Protein AF-A0A937CW26-F1 (afdb_monomer_lite)

Sequence (173 aa):
MLKTDQITLTLYPLWMVWAGRTILYLALMMGPIIEMGWIEALLPSAIQETGKIVLGGVALPALYISLYALLHRIGAHCQNFVFLVALLYGATLFAEAQRALSTGSLLPWLGTIGCFVYALGFTWLGYQGYLANRKRAAAALFAEREAQIDMHAEAILRAQQLQRNLSAVKEGP

pLDDT: mean 75.48, std 12.03, range [32.78, 90.56]

Structure (mmCIF, N/CA/C/O backbone):
data_AF-A0A937CW26-F1
#
_entry.id   AF-A0A937CW26-F1
#
loop_
_atom_site.group_PDB
_atom_site.id
_atom_site.type_symbol
_atom_site.label_atom_id
_atom_site.label_alt_id
_atom_site.label_comp_id
_atom_site.label_asym_id
_atom_site.label_entity_id
_atom_site.label_seq_id
_atom_site.pdbx_PDB_ins_code
_atom_site.Cartn_x
_atom_site.Cartn_y
_atom_site.Cartn_z
_atom_site.occupancy
_atom_site.B_iso_or_equiv
_atom_site.auth_seq_id
_atom_site.auth_comp_id
_atom_site.auth_asym_id
_atom_site.auth_atom_id
_atom_site.pdbx_PDB_model_num
ATOM 1 N N . MET A 1 1 ? -29.517 -21.905 40.067 1.00 34.66 1 MET A N 1
ATOM 2 C CA . MET A 1 1 ? -29.195 -22.687 38.854 1.00 34.66 1 MET A CA 1
ATOM 3 C C . MET A 1 1 ? -28.949 -21.693 37.728 1.00 34.66 1 MET A C 1
ATOM 5 O O . MET A 1 1 ? -29.900 -21.200 37.140 1.00 34.66 1 MET A O 1
ATOM 9 N N . LEU A 1 2 ? -27.695 -21.281 37.526 1.00 32.78 2 LEU A N 1
ATOM 10 C CA . LEU A 1 2 ? -27.328 -20.360 36.448 1.00 32.78 2 LEU A CA 1
ATOM 11 C C . LEU A 1 2 ? -27.159 -21.185 35.175 1.00 32.78 2 LEU A C 1
ATOM 13 O O . LEU A 1 2 ? -26.275 -22.034 35.093 1.00 32.78 2 LEU A O 1
ATOM 17 N N . LYS A 1 3 ? -28.068 -20.966 34.227 1.00 38.00 3 LYS A N 1
ATOM 18 C CA . LYS A 1 3 ? -28.016 -21.517 32.881 1.00 38.00 3 LYS A CA 1
ATOM 19 C C . LYS A 1 3 ? -26.802 -20.890 32.204 1.00 38.00 3 LYS A C 1
ATOM 21 O O . LYS A 1 3 ? -26.784 -19.695 31.928 1.00 38.00 3 LYS A O 1
ATOM 26 N N . THR A 1 4 ? -25.754 -21.686 32.041 1.00 46.72 4 THR A N 1
ATOM 27 C CA . THR A 1 4 ? -24.612 -21.369 31.192 1.00 46.72 4 THR A CA 1
ATOM 28 C C . THR A 1 4 ? -25.139 -21.323 29.765 1.00 46.72 4 THR A C 1
ATOM 30 O O . THR A 1 4 ? -25.144 -22.336 29.068 1.00 46.72 4 THR A O 1
ATOM 33 N N . ASP A 1 5 ? -25.673 -20.170 29.364 1.00 42.34 5 ASP A N 1
ATOM 34 C CA . ASP A 1 5 ? -25.952 -19.894 27.967 1.00 42.34 5 ASP A CA 1
ATOM 35 C C . ASP A 1 5 ? -24.613 -20.002 27.247 1.00 42.34 5 ASP A C 1
ATOM 37 O O . ASP A 1 5 ? -23.687 -19.211 27.438 1.00 42.34 5 ASP A O 1
ATOM 41 N N . GLN A 1 6 ? -24.498 -21.106 26.514 1.00 42.03 6 GLN A N 1
ATOM 42 C CA . GLN A 1 6 ? -23.419 -21.413 25.609 1.00 42.03 6 GLN A CA 1
ATOM 43 C C . GLN A 1 6 ? -23.309 -20.252 24.632 1.00 42.03 6 GLN A C 1
ATOM 45 O O . GLN A 1 6 ? -23.990 -20.194 23.611 1.00 42.03 6 GLN A O 1
ATOM 50 N N . ILE A 1 7 ? -22.411 -19.326 24.949 1.00 44.72 7 ILE A N 1
ATOM 51 C CA . ILE A 1 7 ? -21.753 -18.503 23.957 1.00 44.72 7 ILE A CA 1
ATOM 52 C C . ILE A 1 7 ? -21.000 -19.509 23.089 1.00 44.72 7 ILE A C 1
ATOM 54 O O . ILE A 1 7 ? -19.864 -19.884 23.377 1.00 44.72 7 ILE A O 1
ATOM 58 N N . THR A 1 8 ? -21.655 -19.998 22.038 1.00 40.66 8 THR A N 1
ATOM 59 C CA . THR A 1 8 ? -21.003 -20.545 20.851 1.00 40.66 8 THR A CA 1
ATOM 60 C C . THR A 1 8 ? -20.215 -19.405 20.216 1.00 40.66 8 THR A C 1
ATOM 62 O O . THR A 1 8 ? -20.577 -18.858 19.180 1.00 40.66 8 THR A O 1
ATOM 65 N N . LEU A 1 9 ? -19.127 -19.016 20.884 1.00 47.38 9 LEU A N 1
ATOM 66 C CA . LEU A 1 9 ? -17.965 -18.414 20.268 1.00 47.38 9 LEU A CA 1
ATOM 67 C C . LEU A 1 9 ? -17.516 -19.468 19.269 1.00 47.38 9 LEU A C 1
ATOM 69 O O . LEU A 1 9 ? -16.866 -20.448 19.630 1.00 47.38 9 LEU A O 1
ATOM 73 N N . THR A 1 10 ? -17.944 -19.318 18.019 1.00 48.47 10 THR A N 1
ATOM 74 C CA . THR A 1 10 ? -17.312 -19.974 16.884 1.00 48.47 10 THR A CA 1
ATOM 75 C C . THR A 1 10 ? -15.849 -19.554 16.918 1.00 48.47 10 THR A C 1
ATOM 77 O O . THR A 1 10 ? -15.467 -18.531 16.351 1.00 48.47 10 THR A O 1
ATOM 80 N N . LEU A 1 11 ? -15.042 -20.322 17.653 1.00 47.06 11 LEU A N 1
ATOM 81 C CA . LEU A 1 11 ? -13.593 -20.359 17.593 1.00 47.06 11 LEU A CA 1
ATOM 82 C C . LEU A 1 11 ? -13.238 -20.866 16.192 1.00 47.06 11 LEU A C 1
ATOM 84 O O . LEU A 1 11 ? -12.743 -21.975 16.017 1.00 47.06 11 LEU A O 1
ATOM 88 N N . TYR A 1 12 ? -13.481 -20.052 15.163 1.00 52.88 12 TYR A N 1
ATOM 89 C CA . TYR A 1 12 ? -12.567 -20.087 14.037 1.00 52.88 12 TYR A CA 1
ATOM 90 C C . TYR A 1 12 ? -11.212 -19.795 14.657 1.00 52.88 12 TYR A C 1
ATOM 92 O O . TYR A 1 12 ? -11.045 -18.739 15.281 1.00 52.88 12 TYR A O 1
ATOM 100 N N . PRO A 1 13 ? -10.290 -20.764 14.633 1.00 60.72 13 PRO A N 1
ATOM 101 C CA . PRO A 1 13 ? -9.084 -20.611 15.397 1.00 60.72 13 PRO A CA 1
ATOM 102 C C . PRO A 1 13 ? -8.375 -19.397 14.814 1.00 60.72 13 PRO A C 1
ATOM 104 O O . PRO A 1 13 ? -8.339 -19.229 13.595 1.00 60.72 13 PRO A O 1
ATOM 107 N N . LEU A 1 14 ? -7.919 -18.499 15.687 1.00 59.44 14 LEU A N 1
ATOM 108 C CA . LEU A 1 14 ? -7.472 -17.156 15.314 1.00 59.44 14 LEU A CA 1
ATOM 109 C C . LEU A 1 14 ? -6.582 -17.198 14.056 1.00 59.44 14 LEU A C 1
ATOM 111 O O . LEU A 1 14 ? -6.768 -16.413 13.130 1.00 59.44 14 LEU A O 1
ATOM 115 N N . TRP A 1 15 ? -5.682 -18.188 13.987 1.00 61.84 15 TRP A N 1
ATOM 116 C CA . TRP A 1 15 ? -4.771 -18.442 12.868 1.00 61.84 15 TRP A CA 1
ATOM 117 C C . TRP A 1 15 ? -5.451 -18.581 11.501 1.00 61.84 15 TRP A C 1
ATOM 119 O O . TRP A 1 15 ? -4.869 -18.166 10.511 1.00 61.84 15 TRP A O 1
ATOM 129 N N . MET A 1 16 ? -6.671 -19.107 11.423 1.00 60.19 16 MET A N 1
ATOM 130 C CA . MET A 1 16 ? -7.420 -19.305 10.180 1.00 60.19 16 MET A CA 1
ATOM 131 C C . MET A 1 16 ? -8.018 -17.987 9.669 1.00 60.19 16 MET A C 1
ATOM 133 O O . MET A 1 16 ? -8.008 -17.725 8.468 1.00 60.19 16 MET A O 1
ATOM 137 N N . VAL A 1 17 ? -8.440 -17.106 10.584 1.00 63.84 17 VAL A N 1
ATOM 138 C CA . VAL A 1 17 ? -8.857 -15.730 10.261 1.00 63.84 17 VAL A CA 1
ATOM 139 C C . VAL A 1 17 ? -7.649 -14.897 9.821 1.00 63.84 17 VAL A C 1
ATOM 141 O O . VAL A 1 17 ? -7.724 -14.174 8.827 1.00 63.84 17 VAL A O 1
ATOM 144 N N . TRP A 1 18 ? -6.510 -15.036 10.509 1.00 67.19 18 TRP A N 1
ATOM 145 C CA . TRP A 1 18 ? -5.256 -14.385 10.115 1.00 67.19 18 TRP A CA 1
ATOM 146 C C . TRP A 1 18 ? -4.742 -14.905 8.769 1.00 67.19 18 TRP A C 1
ATOM 148 O O . TRP A 1 18 ? -4.411 -14.101 7.905 1.00 67.19 18 TRP A O 1
ATOM 158 N N . ALA A 1 19 ? -4.738 -16.221 8.549 1.00 70.12 19 ALA A N 1
ATOM 159 C CA . ALA A 1 19 ? -4.308 -16.837 7.297 1.00 70.12 19 ALA A CA 1
ATOM 160 C C . ALA A 1 19 ? -5.204 -16.420 6.125 1.00 70.12 19 ALA A C 1
ATOM 162 O O . ALA A 1 19 ? -4.686 -15.991 5.098 1.00 70.12 19 ALA A O 1
ATOM 163 N N . GLY A 1 20 ? -6.531 -16.454 6.288 1.00 73.00 20 GLY A N 1
ATOM 164 C CA . GLY A 1 20 ? -7.466 -15.997 5.257 1.00 73.00 20 GLY A CA 1
ATOM 165 C C . GLY A 1 20 ? -7.265 -14.524 4.899 1.00 73.00 20 GLY A C 1
ATOM 166 O O . GLY A 1 20 ? -7.253 -14.159 3.725 1.00 73.00 20 GLY A O 1
ATOM 167 N N . ARG A 1 21 ? -7.013 -13.674 5.900 1.00 73.00 21 ARG A N 1
ATOM 168 C CA . ARG A 1 21 ? -6.739 -12.249 5.691 1.00 73.00 21 ARG A CA 1
ATOM 169 C C . ARG A 1 21 ? -5.384 -12.005 5.018 1.00 73.00 21 ARG A C 1
ATOM 171 O O . ARG A 1 21 ? -5.293 -11.143 4.149 1.00 73.00 21 ARG A O 1
ATOM 178 N N . THR A 1 22 ? -4.358 -12.777 5.368 1.00 75.19 22 THR A N 1
ATOM 179 C CA . THR A 1 22 ? -3.048 -12.743 4.701 1.00 75.19 22 THR A CA 1
ATOM 180 C C . THR A 1 22 ? -3.161 -13.179 3.245 1.00 75.19 22 THR A C 1
ATOM 182 O O . THR A 1 22 ? -2.647 -12.483 2.377 1.00 75.19 22 THR A O 1
ATOM 185 N N . ILE A 1 23 ? -3.877 -14.272 2.960 1.00 80.94 23 ILE A N 1
ATOM 186 C CA . ILE A 1 23 ? -4.128 -14.746 1.590 1.00 80.94 23 ILE A CA 1
ATOM 187 C C . ILE A 1 23 ? -4.879 -13.683 0.790 1.00 80.94 23 ILE A C 1
ATOM 189 O O . ILE A 1 23 ? -4.502 -13.392 -0.340 1.00 80.94 23 ILE A O 1
ATOM 193 N N . LEU A 1 24 ? -5.895 -13.055 1.385 1.00 81.31 24 LEU A N 1
ATOM 194 C CA . LEU A 1 24 ? -6.642 -11.979 0.741 1.00 81.31 24 LEU A CA 1
ATOM 195 C C . LEU A 1 24 ? -5.740 -10.783 0.410 1.00 81.31 24 LEU A C 1
ATOM 197 O O . LEU A 1 24 ? -5.789 -10.282 -0.710 1.00 81.31 24 LEU A O 1
ATOM 201 N N . TYR A 1 25 ? -4.891 -10.338 1.342 1.00 80.44 25 TYR A N 1
ATOM 202 C CA . TYR A 1 25 ? -3.937 -9.261 1.065 1.00 80.44 25 TYR A CA 1
ATOM 203 C C . TYR A 1 25 ? -2.912 -9.653 0.008 1.00 80.44 25 TYR A C 1
ATOM 205 O O . TYR A 1 25 ? -2.613 -8.842 -0.862 1.00 80.44 25 TYR A O 1
ATOM 213 N N . LEU A 1 26 ? -2.425 -10.891 0.035 1.00 80.88 26 LEU A N 1
ATOM 214 C CA . LEU A 1 26 ? -1.512 -11.395 -0.981 1.00 80.88 26 LEU A CA 1
ATOM 215 C C . LEU A 1 26 ? -2.182 -11.398 -2.361 1.00 80.88 26 LEU A C 1
ATOM 217 O O . LEU A 1 26 ? -1.586 -10.933 -3.323 1.00 80.88 26 LEU A O 1
ATOM 221 N N . ALA A 1 27 ? -3.436 -11.841 -2.455 1.00 83.38 27 ALA A N 1
ATOM 222 C CA . ALA A 1 27 ? -4.208 -11.814 -3.693 1.00 83.38 27 ALA A CA 1
ATOM 223 C C . ALA A 1 27 ? -4.447 -10.378 -4.186 1.00 83.38 27 ALA A C 1
ATOM 225 O O . ALA A 1 27 ? -4.243 -10.094 -5.362 1.00 83.38 27 ALA A O 1
ATOM 226 N N . LEU A 1 28 ? -4.800 -9.452 -3.288 1.00 84.12 28 LEU A N 1
ATOM 227 C CA . LEU A 1 28 ? -4.966 -8.027 -3.604 1.00 84.12 28 LEU A CA 1
ATOM 228 C C . LEU A 1 28 ? -3.654 -7.374 -4.066 1.00 84.12 28 LEU A C 1
ATOM 230 O O . LEU A 1 28 ? -3.683 -6.442 -4.866 1.00 84.12 28 LEU A O 1
ATOM 234 N N . MET A 1 29 ? -2.506 -7.844 -3.574 1.00 83.06 29 MET A N 1
ATOM 235 C CA . MET A 1 29 ? -1.198 -7.366 -4.021 1.00 83.06 29 MET A CA 1
ATOM 236 C C . MET A 1 29 ? -0.775 -7.971 -5.354 1.00 83.06 29 MET A C 1
ATOM 238 O O . MET A 1 29 ? -0.343 -7.238 -6.241 1.00 83.06 29 MET A O 1
ATOM 242 N N . MET A 1 30 ? -0.887 -9.291 -5.490 1.00 84.25 30 MET A N 1
ATOM 243 C CA . MET A 1 30 ? -0.383 -10.035 -6.641 1.00 84.25 30 MET A CA 1
ATOM 244 C C . MET A 1 30 ? -1.306 -9.929 -7.852 1.00 84.25 30 MET A C 1
ATOM 246 O O . MET A 1 30 ? -0.809 -9.951 -8.970 1.00 84.25 30 MET A O 1
ATOM 250 N N . GLY A 1 31 ? -2.618 -9.773 -7.657 1.00 82.50 31 GLY A N 1
ATOM 251 C CA . GLY A 1 31 ? -3.601 -9.649 -8.738 1.00 82.50 31 GLY A CA 1
ATOM 252 C C . GLY A 1 31 ? -3.226 -8.566 -9.756 1.00 82.50 31 GLY A C 1
ATOM 253 O O . GLY A 1 31 ? -2.992 -8.908 -10.913 1.00 82.50 31 GLY A O 1
ATOM 254 N N . PRO A 1 32 ? -3.040 -7.298 -9.336 1.00 82.06 32 PRO A N 1
ATOM 255 C CA . PRO A 1 32 ? -2.610 -6.221 -10.229 1.00 82.06 32 PRO A CA 1
ATOM 256 C C . PRO A 1 32 ? -1.265 -6.484 -10.919 1.00 82.06 32 PRO A C 1
ATOM 258 O O . PRO A 1 32 ? -1.093 -6.129 -12.080 1.00 82.06 32 PRO A O 1
ATOM 261 N N . ILE A 1 33 ? -0.313 -7.131 -10.235 1.00 82.06 33 ILE A N 1
ATOM 262 C CA . ILE A 1 33 ? 0.999 -7.476 -10.812 1.00 82.06 33 ILE A CA 1
ATOM 263 C C . ILE A 1 33 ? 0.832 -8.508 -11.929 1.00 82.06 33 ILE A C 1
ATOM 265 O O . ILE A 1 33 ? 1.413 -8.363 -13.003 1.00 82.06 33 ILE A O 1
ATOM 269 N N . ILE A 1 34 ? 0.026 -9.541 -11.680 1.00 82.94 34 ILE A N 1
ATOM 270 C CA . ILE A 1 34 ? -0.259 -10.595 -12.651 1.00 82.94 34 ILE A CA 1
ATOM 271 C C . ILE A 1 34 ? -0.982 -9.985 -13.854 1.00 82.94 34 ILE A C 1
ATOM 273 O O . ILE A 1 34 ? -0.514 -10.157 -14.974 1.00 82.94 34 ILE A O 1
ATOM 277 N N . GLU A 1 35 ? -2.059 -9.226 -13.639 1.00 80.56 35 GLU A N 1
ATOM 278 C CA . GLU A 1 35 ? -2.815 -8.569 -14.715 1.00 80.56 35 GLU A CA 1
ATOM 279 C C . GLU A 1 35 ? -1.925 -7.678 -15.590 1.00 80.56 35 GLU A C 1
ATOM 281 O O . GLU A 1 35 ? -1.975 -7.773 -16.816 1.00 80.56 35 GLU A O 1
ATOM 286 N N . MET A 1 36 ? -1.048 -6.874 -14.981 1.00 80.94 36 MET A N 1
ATOM 287 C CA . MET A 1 36 ? -0.088 -6.050 -15.722 1.00 80.94 36 MET A CA 1
ATOM 288 C C . MET A 1 36 ? 0.885 -6.893 -16.548 1.00 80.94 36 MET A C 1
ATOM 290 O O . MET A 1 36 ? 1.160 -6.535 -17.690 1.00 80.94 36 MET A O 1
ATOM 294 N N . GLY A 1 37 ? 1.355 -8.029 -16.024 1.00 78.12 37 GLY A N 1
ATOM 295 C CA . GLY A 1 37 ? 2.209 -8.958 -16.769 1.00 78.12 37 GLY A CA 1
ATOM 296 C C . GLY A 1 37 ? 1.510 -9.585 -17.982 1.00 78.12 37 GLY A C 1
ATOM 297 O O . GLY A 1 37 ? 2.127 -9.745 -19.034 1.00 78.12 37 GLY A O 1
ATOM 298 N N . TRP A 1 38 ? 0.210 -9.881 -17.880 1.00 82.31 38 TRP A N 1
ATOM 299 C CA . TRP A 1 38 ? -0.590 -10.339 -19.024 1.00 82.31 38 TRP A CA 1
ATOM 300 C C . TRP A 1 38 ? -0.748 -9.243 -20.085 1.00 82.31 38 TRP A C 1
ATOM 302 O O . TRP A 1 38 ? -0.616 -9.520 -21.276 1.00 82.31 38 TRP A O 1
ATOM 312 N N . ILE A 1 39 ? -0.986 -7.996 -19.667 1.00 80.31 39 ILE A N 1
ATOM 313 C CA . ILE A 1 39 ? -1.080 -6.847 -20.583 1.00 80.31 39 ILE A CA 1
ATOM 314 C C . ILE A 1 39 ? 0.276 -6.580 -21.253 1.00 80.31 39 ILE A C 1
ATOM 316 O O . ILE A 1 39 ? 0.331 -6.339 -22.457 1.00 80.31 39 ILE A O 1
ATOM 320 N N . GLU A 1 40 ? 1.376 -6.681 -20.506 1.00 80.06 40 GLU A N 1
ATOM 321 C CA . GLU A 1 40 ? 2.741 -6.570 -21.027 1.00 80.06 40 GLU A CA 1
ATOM 322 C C . GLU A 1 40 ? 3.048 -7.633 -22.089 1.00 80.06 40 GLU A C 1
ATOM 324 O O . GLU A 1 40 ? 3.680 -7.330 -23.100 1.00 80.06 40 GLU A O 1
ATOM 329 N N . ALA A 1 41 ? 2.575 -8.866 -21.897 1.00 81.62 41 ALA A N 1
ATOM 330 C CA . ALA A 1 41 ? 2.761 -9.951 -22.859 1.00 81.62 41 ALA A CA 1
ATOM 331 C C . ALA A 1 41 ? 1.971 -9.749 -24.167 1.00 81.62 41 ALA A C 1
ATOM 333 O O . ALA A 1 41 ? 2.338 -10.310 -25.198 1.00 81.62 41 ALA A O 1
ATOM 334 N N . LEU A 1 42 ? 0.901 -8.950 -24.134 1.00 84.50 42 LEU A N 1
ATOM 335 C CA . LEU A 1 42 ? 0.087 -8.606 -25.304 1.00 84.50 42 LEU A CA 1
ATOM 336 C C . LEU A 1 42 ? 0.648 -7.411 -26.092 1.00 84.50 42 LEU A C 1
ATOM 338 O O . LEU A 1 42 ? 0.204 -7.154 -27.214 1.00 84.50 42 LEU A O 1
ATOM 342 N N . LEU A 1 43 ? 1.606 -6.670 -25.526 1.00 83.31 43 LEU A N 1
ATOM 343 C CA . LEU A 1 43 ? 2.207 -5.512 -26.180 1.00 83.31 43 LEU A CA 1
ATOM 344 C C . LEU A 1 43 ? 3.185 -5.944 -27.292 1.00 83.31 43 LEU A C 1
ATOM 346 O O . LEU A 1 43 ? 4.024 -6.820 -27.077 1.00 83.31 43 LEU A O 1
ATOM 350 N N . PRO A 1 44 ? 3.139 -5.300 -28.474 1.00 82.69 44 PRO A N 1
ATOM 351 C CA . PRO A 1 44 ? 4.142 -5.484 -29.516 1.00 82.69 44 PRO A CA 1
ATOM 352 C C . PRO A 1 44 ? 5.559 -5.217 -28.993 1.00 82.69 44 PRO A C 1
ATOM 354 O O . PRO A 1 44 ? 5.782 -4.242 -28.271 1.00 82.69 44 PRO A O 1
ATOM 357 N N . SER A 1 45 ? 6.533 -6.020 -29.430 1.00 81.94 45 SER A N 1
ATOM 358 C CA . SER A 1 45 ? 7.940 -5.929 -28.997 1.00 81.94 45 SER A CA 1
ATOM 359 C C . SER A 1 45 ? 8.542 -4.526 -29.153 1.00 81.94 45 SER A C 1
ATOM 361 O O . SER A 1 45 ? 9.329 -4.096 -28.315 1.00 81.94 45 SER A O 1
ATOM 363 N N . ALA A 1 46 ? 8.115 -3.777 -30.174 1.00 78.25 46 ALA A N 1
ATOM 364 C CA . ALA A 1 46 ? 8.555 -2.406 -30.434 1.00 78.25 46 ALA A CA 1
ATOM 365 C C . ALA A 1 46 ? 8.188 -1.401 -29.325 1.00 78.25 46 ALA A C 1
ATOM 367 O O . ALA A 1 46 ? 8.871 -0.393 -29.172 1.00 78.25 46 ALA A O 1
ATOM 368 N N . ILE A 1 47 ? 7.123 -1.656 -28.557 1.00 80.50 47 ILE A N 1
ATOM 369 C CA . ILE A 1 47 ? 6.651 -0.772 -27.478 1.00 80.50 47 ILE A CA 1
ATOM 370 C C . ILE A 1 47 ? 6.686 -1.443 -26.108 1.00 80.50 47 ILE A C 1
ATOM 372 O O . ILE A 1 47 ? 6.205 -0.872 -25.135 1.00 80.50 47 ILE A O 1
ATOM 376 N N . GLN A 1 48 ? 7.259 -2.640 -26.007 1.00 77.81 48 GLN A N 1
ATOM 377 C CA . GLN A 1 48 ? 7.233 -3.440 -24.787 1.00 77.81 48 GLN A CA 1
ATOM 378 C C . GLN A 1 48 ? 8.028 -2.780 -23.648 1.00 77.81 48 GLN A C 1
ATOM 380 O O . GLN A 1 48 ? 7.550 -2.726 -22.521 1.00 77.81 48 GLN A O 1
ATOM 385 N N . GLU A 1 49 ? 9.192 -2.195 -23.943 1.00 71.62 49 GLU A N 1
ATOM 386 C CA . GLU A 1 49 ? 10.017 -1.438 -22.982 1.00 71.62 49 GLU A CA 1
ATOM 387 C C . GLU A 1 49 ? 9.277 -0.203 -22.435 1.00 71.62 49 GLU A C 1
ATOM 389 O O . GLU A 1 49 ? 9.201 0.014 -21.226 1.00 71.62 49 GLU A O 1
ATOM 394 N N . THR A 1 50 ? 8.662 0.592 -23.314 1.00 74.44 50 THR A N 1
ATOM 395 C CA . THR A 1 50 ? 7.863 1.761 -22.911 1.00 74.44 50 THR A CA 1
ATOM 396 C C . THR A 1 50 ? 6.584 1.340 -22.186 1.00 74.44 50 THR A C 1
ATOM 398 O O . THR A 1 50 ? 6.195 1.959 -21.197 1.00 74.44 50 THR A O 1
ATOM 401 N N . GLY A 1 51 ? 5.955 0.254 -22.633 1.00 73.94 51 GLY A N 1
ATOM 402 C CA . GLY A 1 51 ? 4.780 -0.349 -22.015 1.00 73.94 51 GLY A CA 1
ATOM 403 C C . GLY A 1 51 ? 5.051 -0.783 -20.578 1.00 73.94 51 GLY A C 1
ATOM 404 O O . GLY A 1 51 ? 4.262 -0.448 -19.703 1.00 73.94 51 GLY A O 1
ATOM 405 N N . LYS A 1 52 ? 6.202 -1.410 -20.297 1.00 72.94 52 LYS A N 1
ATOM 406 C CA . LYS A 1 52 ? 6.636 -1.746 -18.926 1.00 72.94 52 LYS A CA 1
ATOM 407 C C . LYS A 1 52 ? 6.693 -0.520 -18.021 1.00 72.94 52 LYS A C 1
ATOM 409 O O . LYS A 1 52 ? 6.203 -0.562 -16.895 1.00 72.94 52 LYS A O 1
ATOM 414 N N . ILE A 1 53 ? 7.259 0.580 -18.521 1.00 73.69 53 ILE A N 1
ATOM 415 C CA . ILE A 1 53 ? 7.381 1.829 -17.760 1.00 73.69 53 ILE A CA 1
ATOM 416 C C . ILE A 1 53 ? 5.997 2.414 -17.460 1.00 73.69 53 ILE A C 1
ATOM 418 O O . ILE A 1 53 ? 5.748 2.841 -16.339 1.00 73.69 53 ILE A O 1
ATOM 422 N N . VAL A 1 54 ? 5.074 2.412 -18.424 1.00 78.50 54 VAL A N 1
ATOM 423 C CA . VAL A 1 54 ? 3.718 2.951 -18.221 1.00 78.50 54 VAL A CA 1
ATOM 424 C C . VAL A 1 54 ? 2.885 2.046 -17.306 1.00 78.50 54 VAL A C 1
ATOM 426 O O . VAL A 1 54 ? 2.234 2.532 -16.378 1.00 78.50 54 VAL A O 1
ATOM 429 N N . LEU A 1 55 ? 2.925 0.732 -17.528 1.00 79.00 55 LEU A N 1
ATOM 430 C CA . LEU A 1 55 ? 2.169 -0.246 -16.746 1.00 79.00 55 LEU A CA 1
ATOM 431 C C . LEU A 1 55 ? 2.662 -0.288 -15.296 1.00 79.00 55 LEU A C 1
ATOM 433 O O . LEU A 1 55 ? 1.862 -0.147 -14.374 1.00 79.00 55 LEU A O 1
ATOM 437 N N . GLY A 1 56 ? 3.974 -0.396 -15.076 1.00 77.00 56 GLY A N 1
ATOM 438 C CA . GLY A 1 56 ? 4.557 -0.426 -13.733 1.00 77.00 56 GLY A CA 1
ATOM 439 C C . GLY A 1 56 ? 4.626 0.947 -13.062 1.00 77.00 56 GLY A C 1
ATOM 440 O O . GLY A 1 56 ? 4.448 1.058 -11.853 1.00 77.00 56 GLY A O 1
ATOM 441 N N . GLY A 1 57 ? 4.867 2.002 -13.838 1.00 75.00 57 GLY A N 1
ATOM 442 C CA . GLY A 1 57 ? 5.100 3.348 -13.327 1.00 75.00 57 GLY A CA 1
ATOM 443 C C . GLY A 1 57 ? 3.847 4.196 -13.174 1.00 75.00 57 GLY A C 1
ATOM 444 O O . GLY A 1 57 ? 3.907 5.167 -12.438 1.00 75.00 57 GLY A O 1
ATOM 445 N N . VAL A 1 58 ? 2.726 3.879 -13.825 1.00 80.44 58 VAL A N 1
ATOM 446 C CA . VAL A 1 58 ? 1.485 4.673 -13.719 1.00 80.44 58 VAL A CA 1
ATOM 447 C C . VAL A 1 58 ? 0.293 3.786 -13.400 1.00 80.44 58 VAL A C 1
ATOM 449 O O . VAL A 1 58 ? -0.431 4.043 -12.437 1.00 80.44 58 VAL A O 1
ATOM 452 N N . ALA A 1 59 ? 0.094 2.725 -14.178 1.00 83.31 59 ALA A N 1
ATOM 453 C CA . ALA A 1 59 ? -1.119 1.926 -14.080 1.00 83.31 59 ALA A CA 1
ATOM 454 C C . ALA A 1 59 ? -1.165 1.094 -12.786 1.00 83.31 59 ALA A C 1
ATOM 456 O O . ALA A 1 59 ? -2.190 1.069 -12.108 1.00 83.31 59 ALA A O 1
ATOM 457 N N . LEU A 1 60 ? -0.050 0.479 -12.386 1.00 85.50 60 LEU A N 1
ATOM 458 C CA . LEU A 1 60 ? 0.043 -0.322 -11.166 1.00 85.50 60 LEU A CA 1
ATOM 459 C C . LEU A 1 60 ? -0.164 0.519 -9.882 1.00 85.50 60 LEU A C 1
ATOM 461 O O . LEU A 1 60 ? -1.007 0.141 -9.062 1.00 85.50 60 LEU A O 1
ATOM 465 N N . PRO A 1 61 ? 0.493 1.686 -9.692 1.00 83.19 61 PRO A N 1
ATOM 466 C CA . PRO A 1 61 ? 0.170 2.585 -8.584 1.00 83.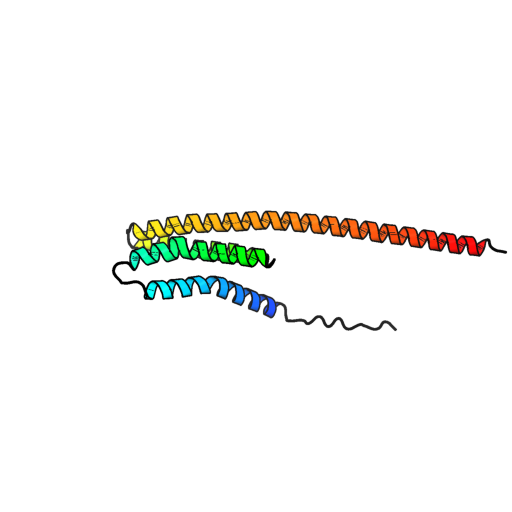19 61 PRO A CA 1
ATOM 467 C C . PRO A 1 61 ? -1.297 3.035 -8.594 1.00 83.19 61 PRO A C 1
ATOM 469 O O . PRO A 1 61 ? -1.939 3.044 -7.542 1.00 83.19 61 PRO A O 1
ATOM 472 N N . ALA A 1 62 ? -1.850 3.367 -9.767 1.00 85.25 62 ALA A N 1
ATOM 473 C CA . ALA A 1 62 ? -3.242 3.793 -9.902 1.00 85.25 62 ALA A CA 1
ATOM 474 C C . ALA A 1 62 ? -4.236 2.686 -9.519 1.00 85.25 62 ALA A C 1
ATOM 476 O O . ALA A 1 62 ? -5.236 2.960 -8.846 1.00 85.25 62 ALA A O 1
ATOM 477 N N . LEU A 1 63 ? -3.949 1.432 -9.878 1.00 87.25 63 LEU A N 1
ATOM 478 C CA . LEU A 1 63 ? -4.738 0.282 -9.444 1.00 87.25 63 LEU A CA 1
ATOM 479 C C . LEU A 1 63 ? -4.690 0.118 -7.928 1.00 87.25 63 LEU A C 1
ATOM 481 O O . LEU A 1 63 ? -5.744 -0.026 -7.314 1.00 87.25 63 LEU A O 1
ATOM 485 N N . TYR A 1 64 ? -3.516 0.214 -7.299 1.00 87.50 64 TYR A N 1
ATOM 486 C CA . TYR A 1 64 ? -3.417 0.119 -5.840 1.00 87.50 64 TYR A CA 1
ATOM 487 C C . TYR A 1 64 ? -4.140 1.257 -5.111 1.00 87.50 64 TYR A C 1
ATOM 489 O O . TYR A 1 64 ? -4.780 1.011 -4.086 1.00 87.50 64 TYR A O 1
ATOM 497 N N . ILE A 1 65 ? -4.107 2.480 -5.648 1.00 85.00 65 ILE A N 1
ATOM 498 C CA . ILE A 1 65 ? -4.888 3.611 -5.122 1.00 85.00 65 ILE A CA 1
ATOM 499 C C . ILE A 1 65 ? -6.392 3.343 -5.269 1.00 85.00 65 ILE A C 1
ATOM 501 O O . ILE A 1 65 ? -7.155 3.580 -4.332 1.00 85.00 65 ILE A O 1
ATOM 505 N N . SER A 1 66 ? -6.821 2.805 -6.411 1.00 85.81 66 SER A N 1
ATOM 506 C CA . SER A 1 66 ? -8.225 2.462 -6.669 1.00 85.81 66 SER A CA 1
ATOM 507 C C . SER A 1 66 ? -8.714 1.345 -5.744 1.00 85.81 66 SER A C 1
ATOM 509 O O . SER A 1 66 ? -9.793 1.451 -5.163 1.00 85.81 66 SER A O 1
ATOM 511 N N . LEU A 1 67 ? -7.892 0.313 -5.529 1.00 86.12 67 LEU A N 1
ATOM 512 C CA . LEU A 1 67 ? -8.139 -0.762 -4.565 1.00 86.12 67 LEU A CA 1
ATOM 513 C C . LEU A 1 67 ? -8.272 -0.207 -3.147 1.00 86.12 67 LEU A C 1
ATOM 515 O O . LEU A 1 67 ? -9.198 -0.563 -2.421 1.00 86.12 67 LEU A O 1
ATOM 519 N N . TYR A 1 68 ? -7.363 0.690 -2.759 1.00 83.94 68 TYR A N 1
ATOM 520 C CA . TYR A 1 68 ? -7.412 1.362 -1.466 1.00 83.94 68 TYR A CA 1
ATOM 521 C C . TYR A 1 68 ? -8.706 2.170 -1.300 1.00 83.94 68 TYR A C 1
ATOM 523 O O . TYR A 1 68 ? -9.370 2.046 -0.271 1.00 83.94 68 TYR A O 1
ATOM 531 N N . ALA A 1 69 ? -9.109 2.942 -2.312 1.00 82.25 69 ALA A N 1
ATOM 532 C CA . ALA A 1 69 ? -10.356 3.703 -2.291 1.00 82.25 69 ALA A CA 1
ATOM 533 C C . ALA A 1 69 ? -11.592 2.789 -2.199 1.00 82.25 69 ALA A C 1
ATOM 535 O O . ALA A 1 69 ? -12.519 3.077 -1.438 1.00 82.25 69 ALA A O 1
ATOM 536 N N . LEU A 1 70 ? -11.592 1.660 -2.917 1.00 83.56 70 LEU A N 1
ATOM 537 C CA . LEU A 1 70 ? -12.654 0.654 -2.861 1.00 83.56 70 LEU A CA 1
ATOM 538 C C . LEU A 1 70 ? -12.760 0.032 -1.460 1.00 83.56 70 LEU A C 1
ATOM 540 O O . LEU A 1 70 ? -13.843 -0.001 -0.876 1.00 83.56 70 LEU A O 1
ATOM 544 N N . LEU A 1 71 ? -11.630 -0.398 -0.892 1.00 79.06 71 LEU A N 1
ATOM 545 C CA . LEU A 1 71 ? -11.545 -0.947 0.465 1.00 79.06 71 LEU A CA 1
ATOM 546 C C . LEU A 1 71 ? -12.016 0.071 1.510 1.00 79.06 71 LEU A C 1
ATOM 548 O O . LEU A 1 71 ? -12.764 -0.280 2.424 1.00 79.06 71 LEU A O 1
ATOM 552 N N . HIS A 1 72 ? -11.642 1.342 1.341 1.00 75.19 72 HIS A N 1
ATOM 553 C CA . HIS A 1 72 ? -12.083 2.426 2.212 1.00 75.19 72 HIS A CA 1
ATOM 554 C C . HIS A 1 72 ? -13.603 2.628 2.154 1.00 75.19 72 HIS A C 1
ATOM 556 O O . HIS A 1 72 ? -14.240 2.773 3.197 1.00 75.19 72 HIS A O 1
ATOM 562 N N . ARG A 1 73 ? -14.205 2.570 0.958 1.00 77.06 73 ARG A N 1
ATOM 563 C CA . ARG A 1 73 ? -15.656 2.726 0.761 1.00 77.06 73 ARG A CA 1
ATOM 564 C C . ARG A 1 73 ? -16.471 1.605 1.409 1.00 77.06 73 ARG A C 1
ATOM 566 O O . ARG A 1 73 ? -17.571 1.860 1.886 1.00 77.06 73 ARG A O 1
ATOM 573 N N . ILE A 1 74 ? -15.930 0.390 1.458 1.00 76.94 74 ILE A N 1
ATOM 574 C CA . ILE A 1 74 ? -16.573 -0.778 2.087 1.00 76.94 74 ILE A CA 1
ATOM 575 C C . ILE A 1 74 ? -16.377 -0.764 3.622 1.00 76.94 74 ILE A C 1
ATOM 577 O O . ILE A 1 74 ? -16.893 -1.616 4.339 1.00 76.94 74 ILE A O 1
ATOM 581 N N . GLY A 1 75 ? -15.645 0.217 4.166 1.00 60.12 75 GLY A N 1
ATOM 582 C CA . GLY A 1 75 ? -15.361 0.320 5.601 1.00 60.12 75 GLY A CA 1
ATOM 583 C C . GLY A 1 75 ? -14.271 -0.643 6.080 1.00 60.12 75 GLY A C 1
ATOM 584 O O . GLY A 1 75 ? -13.941 -0.669 7.269 1.00 60.12 75 GLY A O 1
ATOM 585 N N . ALA A 1 76 ? -13.651 -1.392 5.166 1.00 62.59 76 ALA A N 1
ATOM 586 C CA . ALA A 1 76 ? -12.513 -2.246 5.455 1.00 62.59 76 ALA A CA 1
ATOM 587 C C . ALA A 1 76 ? -11.264 -1.367 5.627 1.00 62.59 76 ALA A C 1
ATOM 589 O O . ALA A 1 76 ? -10.559 -1.055 4.668 1.00 62.59 76 ALA A O 1
ATOM 590 N N . HIS A 1 77 ? -10.983 -0.954 6.867 1.00 62.56 77 HIS A N 1
ATOM 591 C CA . HIS A 1 77 ? -9.809 -0.150 7.220 1.00 62.56 77 HIS A CA 1
ATOM 592 C C . HIS A 1 77 ? -8.529 -0.991 7.083 1.00 62.56 77 HIS A C 1
ATOM 594 O O . HIS A 1 77 ? -7.963 -1.502 8.048 1.00 62.56 77 HIS A O 1
ATOM 600 N N . CYS A 1 78 ? -8.075 -1.167 5.845 1.00 69.75 78 CYS A N 1
ATOM 601 C CA . CYS A 1 78 ? -6.949 -2.021 5.492 1.00 69.75 78 CYS A CA 1
ATOM 602 C C . CYS A 1 78 ? -5.656 -1.219 5.448 1.00 69.75 78 CYS A C 1
ATOM 604 O O . CYS A 1 78 ? -4.959 -1.168 4.443 1.00 69.75 78 CYS A O 1
ATOM 606 N N . GLN A 1 79 ? -5.311 -0.586 6.560 1.00 76.44 79 GLN A N 1
ATOM 607 C CA . GLN A 1 79 ? -4.079 0.189 6.633 1.00 76.44 79 GLN A CA 1
ATOM 608 C C . GLN A 1 79 ? -2.829 -0.678 6.434 1.00 76.44 79 GLN A C 1
ATOM 610 O O . GLN A 1 79 ? -1.870 -0.259 5.793 1.00 76.44 79 GLN A O 1
ATOM 615 N N . ASN A 1 80 ? -2.902 -1.934 6.883 1.00 78.62 80 ASN A N 1
ATOM 616 C CA . ASN A 1 80 ? -1.889 -2.953 6.624 1.00 78.62 80 ASN A CA 1
ATOM 617 C C . ASN A 1 80 ? -1.682 -3.195 5.123 1.00 78.62 80 ASN A C 1
ATOM 619 O O . ASN A 1 80 ? -0.555 -3.429 4.714 1.00 78.62 80 ASN A O 1
ATOM 623 N N . PHE A 1 81 ? -2.732 -3.098 4.298 1.00 81.88 81 PHE A N 1
ATOM 624 C CA . PHE A 1 81 ? -2.605 -3.236 2.845 1.00 81.88 81 PHE A CA 1
ATOM 625 C C . PHE A 1 81 ? -1.769 -2.099 2.250 1.00 81.88 81 PHE A C 1
ATOM 627 O O . PHE A 1 81 ? -0.875 -2.357 1.454 1.00 81.88 81 PHE A O 1
ATOM 634 N N . VAL A 1 82 ? -1.983 -0.855 2.689 1.00 84.12 82 VAL A N 1
ATOM 635 C CA . VAL A 1 82 ? -1.190 0.294 2.218 1.00 84.12 82 VAL A CA 1
ATOM 636 C C . VAL A 1 82 ? 0.282 0.149 2.605 1.00 84.12 82 VAL A C 1
ATOM 638 O O . VAL A 1 82 ? 1.158 0.389 1.779 1.00 84.12 82 VAL A O 1
ATOM 641 N N . PHE A 1 83 ? 0.567 -0.296 3.833 1.00 83.31 83 PHE A N 1
ATOM 642 C CA . PHE A 1 83 ? 1.942 -0.570 4.260 1.00 83.31 83 PHE A CA 1
ATOM 643 C C . PHE A 1 83 ? 2.573 -1.742 3.508 1.00 83.31 83 PHE A C 1
ATOM 645 O O . PHE A 1 83 ? 3.752 -1.678 3.180 1.00 83.31 83 PHE A O 1
ATOM 652 N N . LEU A 1 84 ? 1.801 -2.784 3.196 1.00 85.38 84 LEU A N 1
ATOM 653 C CA . LEU A 1 84 ? 2.269 -3.891 2.370 1.00 85.38 84 LEU A CA 1
ATOM 654 C C . LEU A 1 84 ? 2.617 -3.416 0.953 1.00 85.38 84 LEU A C 1
ATOM 656 O O . LEU A 1 84 ? 3.690 -3.747 0.459 1.00 85.38 84 LEU A O 1
ATOM 660 N N . VAL A 1 85 ? 1.780 -2.579 0.332 1.00 86.44 85 VAL A N 1
ATOM 661 C CA . VAL A 1 85 ? 2.078 -1.953 -0.968 1.00 86.44 85 VAL A CA 1
ATOM 662 C C . VAL A 1 85 ? 3.331 -1.075 -0.882 1.00 86.44 85 VAL A C 1
ATOM 664 O O . VAL A 1 85 ? 4.204 -1.186 -1.737 1.00 86.44 85 VAL A O 1
ATOM 667 N N . ALA A 1 86 ? 3.481 -0.259 0.166 1.00 87.31 86 ALA A N 1
ATOM 668 C CA . ALA A 1 86 ? 4.700 0.526 0.382 1.00 87.31 86 ALA A CA 1
ATOM 669 C C . ALA A 1 86 ? 5.947 -0.367 0.516 1.00 87.31 86 ALA A C 1
ATOM 671 O O . ALA A 1 86 ? 6.994 -0.056 -0.047 1.00 87.31 86 ALA A O 1
ATOM 672 N N . LEU A 1 87 ? 5.824 -1.499 1.216 1.00 88.38 87 LEU A N 1
ATOM 673 C CA . LEU A 1 87 ? 6.899 -2.474 1.389 1.00 88.38 87 LEU A CA 1
ATOM 674 C C . LEU A 1 87 ? 7.253 -3.173 0.072 1.00 88.38 87 LEU A C 1
ATOM 676 O O . LEU A 1 87 ? 8.433 -3.368 -0.202 1.00 88.38 87 LEU A O 1
ATOM 680 N N . LEU A 1 88 ? 6.265 -3.479 -0.774 1.00 88.06 88 LEU A N 1
ATOM 681 C CA . LEU A 1 88 ? 6.500 -3.978 -2.130 1.00 88.06 88 LEU A CA 1
ATOM 682 C C . LEU A 1 88 ? 7.302 -2.971 -2.955 1.00 88.06 88 LEU A C 1
ATOM 684 O O . LEU A 1 88 ? 8.324 -3.357 -3.512 1.00 88.06 88 LEU A O 1
ATOM 688 N N . TYR A 1 89 ? 6.902 -1.695 -2.982 1.00 86.50 89 TYR A N 1
ATOM 689 C CA . TYR A 1 89 ? 7.673 -0.661 -3.685 1.00 86.50 89 TYR A CA 1
ATOM 690 C C . TYR A 1 89 ? 9.072 -0.456 -3.084 1.00 86.50 89 TYR A C 1
ATOM 692 O O . TYR A 1 89 ? 10.020 -0.160 -3.806 1.00 86.50 89 TYR A O 1
ATOM 700 N N . GLY A 1 90 ? 9.234 -0.652 -1.773 1.00 88.31 90 GLY A N 1
ATOM 701 C CA . GLY A 1 90 ? 10.545 -0.669 -1.123 1.00 88.31 90 GLY A CA 1
ATOM 702 C C . GLY A 1 90 ? 11.418 -1.848 -1.571 1.00 88.31 90 GLY A C 1
ATOM 703 O O . GLY A 1 90 ? 12.608 -1.675 -1.832 1.00 88.31 90 GLY A O 1
ATOM 704 N N . ALA A 1 91 ? 10.834 -3.039 -1.717 1.00 87.62 91 ALA A N 1
ATOM 705 C CA . ALA A 1 91 ? 11.537 -4.218 -2.216 1.00 87.62 91 ALA A CA 1
ATOM 706 C C . ALA A 1 91 ? 11.920 -4.071 -3.698 1.00 87.62 91 ALA A C 1
ATOM 708 O O . ALA A 1 91 ? 13.050 -4.388 -4.074 1.00 87.62 91 ALA A O 1
ATOM 709 N N . THR A 1 92 ? 11.022 -3.538 -4.535 1.00 85.44 92 THR A N 1
ATOM 710 C CA . THR A 1 92 ? 11.322 -3.272 -5.951 1.00 85.44 92 THR A CA 1
ATOM 711 C C . THR A 1 92 ? 12.358 -2.168 -6.108 1.00 85.44 92 THR A C 1
ATOM 713 O O . THR A 1 92 ? 13.241 -2.297 -6.948 1.00 85.44 92 THR A O 1
ATOM 716 N N . LEU A 1 93 ? 12.323 -1.131 -5.263 1.00 88.25 93 LEU A N 1
ATOM 717 C CA . LEU A 1 93 ? 13.364 -0.104 -5.204 1.00 88.25 93 LEU A CA 1
ATOM 718 C C . LEU A 1 93 ? 14.742 -0.718 -4.969 1.00 88.25 93 LEU A C 1
ATOM 720 O O . LEU A 1 93 ? 15.692 -0.362 -5.660 1.00 88.25 93 LEU A O 1
ATOM 724 N N . PHE A 1 94 ? 14.857 -1.640 -4.012 1.00 88.06 94 PHE A N 1
ATOM 725 C CA . PHE A 1 94 ? 16.132 -2.288 -3.721 1.00 88.06 94 PHE A CA 1
ATOM 726 C C . PHE A 1 94 ? 16.620 -3.136 -4.906 1.00 88.06 94 PHE A C 1
ATOM 728 O O . PHE A 1 94 ? 17.790 -3.057 -5.281 1.00 88.06 94 PHE A O 1
ATOM 735 N N . ALA A 1 95 ? 15.718 -3.894 -5.536 1.00 86.06 95 ALA A N 1
ATOM 736 C CA . ALA A 1 95 ? 16.037 -4.702 -6.711 1.00 86.06 95 ALA A CA 1
ATOM 737 C C . ALA A 1 95 ? 16.474 -3.848 -7.919 1.00 86.06 95 ALA A C 1
ATOM 739 O O . ALA A 1 95 ? 17.468 -4.168 -8.574 1.00 86.06 95 ALA A O 1
ATOM 740 N N . GLU A 1 96 ? 15.773 -2.747 -8.200 1.00 84.19 96 GLU A N 1
ATOM 741 C CA . GLU A 1 96 ? 16.114 -1.823 -9.288 1.00 84.19 96 GLU A CA 1
ATOM 742 C C . GLU A 1 96 ? 17.414 -1.063 -9.008 1.00 84.19 96 GLU A C 1
ATOM 744 O O . GLU A 1 96 ? 18.247 -0.941 -9.904 1.00 84.19 96 GLU A O 1
ATOM 749 N N . ALA A 1 97 ? 17.669 -0.656 -7.760 1.00 85.00 97 ALA A N 1
ATOM 750 C CA . ALA A 1 97 ? 18.939 -0.040 -7.379 1.00 85.00 97 ALA A CA 1
ATOM 751 C C . ALA A 1 97 ? 20.115 -1.008 -7.587 1.00 85.00 97 ALA A C 1
ATOM 753 O O . ALA A 1 97 ? 21.155 -0.631 -8.128 1.00 85.00 97 ALA A O 1
ATOM 754 N N . GLN A 1 98 ? 19.949 -2.283 -7.222 1.00 87.62 98 GLN A N 1
ATOM 755 C CA . GLN A 1 98 ? 20.970 -3.306 -7.446 1.00 87.62 98 GLN A CA 1
ATOM 756 C C . GLN A 1 98 ? 21.215 -3.553 -8.946 1.00 87.62 98 GLN A C 1
ATOM 758 O O . GLN A 1 98 ? 22.363 -3.691 -9.382 1.00 87.62 98 GLN A O 1
ATOM 763 N N . ARG A 1 99 ? 20.153 -3.568 -9.762 1.00 80.62 99 ARG A N 1
ATOM 764 C CA . ARG A 1 99 ? 20.256 -3.639 -11.230 1.00 80.62 99 ARG A CA 1
ATOM 765 C C . ARG A 1 99 ? 20.956 -2.418 -11.817 1.00 80.62 99 ARG A C 1
ATOM 767 O O . ARG A 1 99 ? 21.818 -2.578 -12.678 1.00 80.62 99 ARG A O 1
ATOM 774 N N . ALA A 1 100 ? 20.640 -1.220 -11.337 1.00 84.31 100 ALA A N 1
ATOM 775 C CA . ALA A 1 100 ? 21.267 0.025 -11.771 1.00 84.31 100 ALA A CA 1
ATOM 776 C C . ALA A 1 100 ? 22.779 0.013 -11.507 1.00 84.31 100 ALA A C 1
ATOM 778 O O . ALA A 1 100 ? 23.573 0.327 -12.393 1.00 84.31 100 ALA A O 1
ATOM 779 N N . LEU A 1 101 ? 23.174 -0.430 -10.310 1.00 87.12 101 LEU A N 1
ATOM 780 C CA . LEU A 1 101 ? 24.576 -0.536 -9.905 1.00 87.12 101 LEU A CA 1
ATOM 781 C C . LEU A 1 101 ? 25.346 -1.601 -10.697 1.00 87.12 101 LEU A C 1
ATOM 783 O O . LEU A 1 101 ? 26.517 -1.400 -11.000 1.00 87.12 101 LEU A O 1
ATOM 787 N N . SER A 1 102 ? 24.706 -2.722 -11.038 1.00 87.62 102 SER A N 1
ATOM 788 C CA . SER A 1 102 ? 25.359 -3.828 -11.756 1.00 87.62 102 SER A CA 1
ATOM 789 C C . SER A 1 102 ? 25.434 -3.628 -13.271 1.00 87.62 102 SER A C 1
ATOM 791 O O . SER A 1 102 ? 26.386 -4.087 -13.895 1.00 87.62 102 SER A O 1
ATOM 793 N N . THR A 1 103 ? 24.457 -2.948 -13.872 1.00 84.12 103 THR A N 1
ATOM 794 C CA . THR A 1 103 ? 24.399 -2.748 -15.332 1.00 84.12 103 THR A CA 1
ATOM 795 C C . THR A 1 103 ? 24.991 -1.419 -15.795 1.00 84.12 103 THR A C 1
ATOM 797 O O . THR A 1 103 ? 25.311 -1.286 -16.973 1.00 84.12 103 THR A O 1
ATOM 800 N N . GLY A 1 104 ? 25.109 -0.418 -14.912 1.00 76.88 104 GLY A N 1
ATOM 801 C CA . GLY A 1 104 ? 25.549 0.936 -15.275 1.00 76.88 104 GLY A CA 1
ATOM 802 C C . GLY A 1 104 ? 24.587 1.683 -16.212 1.00 76.88 104 GLY A C 1
ATOM 803 O O . GLY A 1 104 ? 24.912 2.769 -16.688 1.00 76.88 104 GLY A O 1
ATOM 804 N N . SER A 1 105 ? 23.408 1.116 -16.490 1.00 79.38 105 SER A N 1
ATOM 805 C CA . SER A 1 105 ? 22.386 1.710 -17.352 1.00 79.38 105 SER A CA 1
ATOM 806 C C . SER A 1 105 ? 21.573 2.766 -16.599 1.00 79.38 105 SER A C 1
ATOM 808 O O . SER A 1 105 ? 21.332 2.652 -15.398 1.00 79.38 105 SER A O 1
ATOM 810 N N . LEU A 1 106 ? 21.106 3.791 -17.316 1.00 78.38 106 LEU A N 1
ATOM 811 C CA . LEU A 1 106 ? 20.245 4.843 -16.764 1.00 78.38 106 LEU A CA 1
ATOM 812 C C . LEU A 1 106 ? 18.786 4.395 -16.585 1.00 78.38 106 LEU A C 1
ATOM 814 O O . LEU A 1 106 ? 18.062 4.973 -15.777 1.00 78.38 106 LEU A O 1
ATOM 818 N N . LEU A 1 107 ? 18.342 3.365 -17.308 1.00 77.81 107 LEU A N 1
ATOM 819 C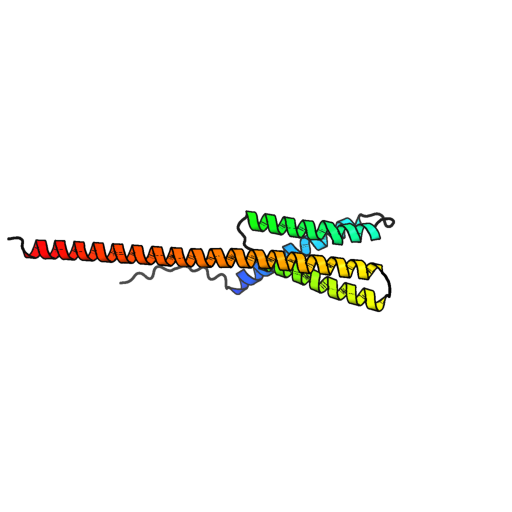 CA . LEU A 1 107 ? 16.944 2.925 -17.278 1.00 77.81 107 LEU A CA 1
ATOM 820 C C . LEU A 1 107 ? 16.514 2.390 -15.890 1.00 77.81 107 LEU A C 1
ATOM 822 O O . LEU A 1 107 ? 15.488 2.841 -15.377 1.00 77.81 107 LEU A O 1
ATOM 826 N N . PRO A 1 108 ? 17.306 1.534 -15.210 1.00 79.56 108 PRO A N 1
ATOM 827 C CA . PRO A 1 108 ? 16.991 1.073 -13.853 1.00 79.56 108 PRO A CA 1
ATOM 828 C C . PRO A 1 108 ? 17.056 2.187 -12.794 1.00 79.56 108 PRO A C 1
ATOM 830 O O . PRO A 1 108 ? 16.354 2.135 -11.782 1.00 79.56 108 PRO A O 1
ATOM 833 N N . TRP A 1 109 ? 17.843 3.247 -13.024 1.00 81.62 109 TRP A N 1
ATOM 834 C CA . TRP A 1 109 ? 17.849 4.424 -12.145 1.00 81.62 109 TRP A CA 1
ATOM 835 C C . TRP A 1 109 ? 16.509 5.165 -12.169 1.00 81.62 109 TRP A C 1
ATOM 837 O O . TRP A 1 109 ? 16.020 5.571 -11.114 1.00 81.62 109 TRP A O 1
ATOM 847 N N . LEU A 1 110 ? 15.871 5.286 -13.339 1.00 81.19 110 LEU A N 1
ATOM 848 C CA . LEU A 1 110 ? 14.522 5.854 -13.443 1.00 81.19 110 LEU A CA 1
ATOM 849 C C . LEU A 1 110 ? 13.496 4.996 -12.688 1.00 81.19 110 LEU A C 1
ATOM 851 O O . LEU A 1 110 ? 12.670 5.536 -11.951 1.00 81.19 110 LEU A O 1
ATOM 855 N N . GLY A 1 111 ? 13.596 3.667 -12.805 1.00 79.50 111 GLY A N 1
ATOM 856 C CA . GLY A 1 111 ? 12.779 2.723 -12.034 1.00 79.50 111 GLY A CA 1
ATOM 857 C C . GLY A 1 111 ? 12.977 2.864 -10.521 1.00 79.50 111 GLY A C 1
ATOM 858 O O . GLY A 1 111 ? 12.004 2.900 -9.766 1.00 79.50 111 GLY A O 1
ATOM 859 N N . THR A 1 112 ? 14.225 3.037 -10.081 1.00 83.19 112 THR A N 1
ATOM 860 C CA . THR A 1 112 ? 14.591 3.260 -8.673 1.00 83.19 112 THR A CA 1
ATOM 861 C C . THR A 1 112 ? 13.956 4.538 -8.119 1.00 83.19 112 THR A C 1
ATOM 863 O O . THR A 1 112 ? 13.327 4.506 -7.060 1.00 83.19 112 THR A O 1
ATOM 866 N N . ILE A 1 113 ? 14.063 5.655 -8.849 1.00 86.94 113 ILE A N 1
ATOM 867 C CA . ILE A 1 113 ? 13.459 6.940 -8.456 1.00 86.94 113 ILE A CA 1
ATOM 868 C C . ILE A 1 113 ? 11.932 6.816 -8.398 1.00 86.94 113 ILE A C 1
ATOM 870 O O . ILE A 1 113 ? 11.319 7.256 -7.426 1.00 86.94 113 ILE A O 1
ATOM 874 N N . GLY A 1 114 ? 11.316 6.174 -9.395 1.00 85.38 114 GLY A N 1
ATOM 875 C CA . GLY A 1 114 ? 9.873 5.930 -9.410 1.00 85.38 114 GLY A CA 1
ATOM 876 C C . GLY A 1 114 ? 9.411 5.128 -8.192 1.00 85.38 114 GLY A C 1
ATOM 877 O O . GLY A 1 114 ? 8.511 5.557 -7.470 1.00 85.38 114 GLY A O 1
ATOM 878 N N . CYS A 1 115 ? 10.077 4.007 -7.900 1.00 85.94 115 CYS A N 1
ATOM 879 C CA . CYS A 1 115 ? 9.763 3.187 -6.728 1.00 85.94 115 CYS A CA 1
ATOM 880 C C . CYS A 1 115 ? 9.949 3.960 -5.416 1.00 85.94 115 CYS A C 1
ATOM 882 O O . CYS A 1 115 ? 9.158 3.782 -4.493 1.00 85.94 115 CYS A O 1
ATOM 884 N N . PHE A 1 116 ? 10.940 4.853 -5.338 1.00 89.00 116 PHE A N 1
ATOM 885 C CA . PHE A 1 116 ? 11.177 5.681 -4.155 1.00 89.00 116 PHE A CA 1
ATOM 886 C C . PHE A 1 116 ? 10.017 6.644 -3.900 1.00 89.00 116 PHE A C 1
ATOM 888 O O . PHE A 1 116 ? 9.485 6.703 -2.789 1.00 89.00 116 PHE A O 1
ATOM 895 N N . VAL A 1 117 ? 9.586 7.358 -4.945 1.00 90.56 117 VAL A N 1
ATOM 896 C CA . VAL A 1 117 ? 8.451 8.286 -4.875 1.00 90.56 117 VAL A CA 1
ATOM 897 C C . VAL A 1 117 ? 7.178 7.544 -4.470 1.00 90.56 117 VAL A C 1
ATOM 899 O O . VAL A 1 117 ? 6.457 8.007 -3.583 1.00 90.56 117 VAL A O 1
ATOM 902 N N . TYR A 1 118 ? 6.920 6.368 -5.047 1.00 87.38 118 TYR A N 1
ATOM 903 C CA . TYR A 1 118 ? 5.746 5.572 -4.692 1.00 87.38 118 TYR A CA 1
ATOM 904 C C . TYR A 1 118 ? 5.810 5.013 -3.274 1.00 87.38 118 TYR A C 1
ATOM 906 O O . TYR A 1 118 ? 4.828 5.133 -2.541 1.00 87.38 118 TYR A O 1
ATOM 914 N N . ALA A 1 119 ? 6.952 4.478 -2.841 1.00 87.94 119 ALA A N 1
ATOM 915 C CA . ALA A 1 119 ? 7.127 4.002 -1.472 1.00 87.94 119 ALA A CA 1
ATOM 916 C C . ALA A 1 119 ? 6.846 5.119 -0.454 1.00 87.94 119 ALA A C 1
ATOM 918 O O . ALA A 1 119 ? 6.095 4.908 0.503 1.00 87.94 119 ALA A O 1
ATOM 919 N N . LEU A 1 120 ? 7.367 6.329 -0.688 1.00 89.44 120 LEU A N 1
ATOM 920 C CA . LEU A 1 120 ? 7.085 7.495 0.152 1.00 89.44 120 LEU A CA 1
ATOM 921 C C . LEU A 1 120 ? 5.609 7.906 0.107 1.00 89.44 120 LEU A C 1
ATOM 923 O O . LEU A 1 120 ? 5.008 8.128 1.158 1.00 89.44 120 LEU A O 1
ATOM 927 N N . GLY A 1 121 ? 5.008 7.967 -1.084 1.00 87.69 121 GLY A N 1
ATOM 928 C CA . GLY A 1 121 ? 3.602 8.334 -1.264 1.00 87.69 121 GLY A CA 1
ATOM 929 C C . GLY A 1 121 ? 2.645 7.382 -0.542 1.00 87.69 121 GLY A C 1
ATOM 930 O O . GLY A 1 121 ? 1.768 7.826 0.203 1.00 87.69 121 GLY A O 1
ATOM 931 N N . PHE A 1 122 ? 2.850 6.070 -0.683 1.00 87.88 122 PHE A N 1
ATOM 932 C CA . PHE A 1 122 ? 2.059 5.063 0.028 1.00 87.88 122 PHE A CA 1
ATOM 933 C C . PHE A 1 122 ? 2.335 5.066 1.534 1.00 87.88 122 PHE A C 1
ATOM 935 O O . PHE A 1 122 ? 1.396 4.936 2.319 1.00 87.88 122 PHE A O 1
ATOM 942 N N . THR A 1 123 ? 3.577 5.298 1.968 1.00 88.56 123 THR A N 1
ATOM 943 C CA . THR A 1 123 ? 3.891 5.450 3.400 1.00 88.56 123 THR A CA 1
ATOM 944 C C . THR A 1 123 ? 3.160 6.652 4.000 1.00 88.56 123 THR A C 1
ATOM 946 O O . THR A 1 123 ? 2.566 6.543 5.074 1.00 88.56 123 THR A O 1
ATOM 949 N N . TRP A 1 124 ? 3.132 7.782 3.289 1.00 87.88 124 TRP A N 1
ATOM 950 C CA . TRP A 1 124 ? 2.401 8.977 3.705 1.00 87.88 124 TRP A CA 1
ATOM 951 C C . TRP A 1 124 ? 0.889 8.738 3.772 1.00 87.88 124 TRP A C 1
ATOM 953 O O . TRP A 1 124 ? 0.257 9.081 4.773 1.00 87.88 124 TRP A O 1
ATOM 963 N N . LEU A 1 125 ? 0.305 8.085 2.761 1.00 85.69 125 LEU A N 1
ATOM 964 C CA . LEU A 1 125 ? -1.105 7.672 2.771 1.00 85.69 125 LEU A CA 1
ATOM 965 C C . LEU A 1 125 ? -1.421 6.756 3.962 1.00 85.69 125 LEU A C 1
ATOM 967 O O . LEU A 1 125 ? -2.412 6.968 4.667 1.00 85.69 125 LEU A O 1
ATOM 971 N N . GLY A 1 126 ? -0.553 5.778 4.233 1.00 84.31 126 GLY A N 1
ATOM 972 C CA . GLY A 1 126 ? -0.662 4.887 5.385 1.00 84.31 126 GLY A CA 1
ATOM 973 C C . GLY A 1 126 ? -0.592 5.640 6.715 1.00 84.31 126 GLY A C 1
ATOM 974 O O . GLY A 1 126 ? -1.372 5.353 7.626 1.00 84.31 126 GLY A O 1
ATOM 975 N N . TYR A 1 127 ? 0.283 6.642 6.823 1.00 84.94 127 TYR A N 1
ATOM 976 C CA . TYR A 1 127 ? 0.419 7.490 8.007 1.00 84.94 127 TYR A CA 1
ATOM 977 C C . TYR A 1 127 ? -0.805 8.389 8.241 1.00 84.94 127 TYR A C 1
ATOM 979 O O . TYR A 1 127 ? -1.293 8.492 9.367 1.00 84.94 127 TYR A O 1
ATOM 987 N N . GLN A 1 128 ? -1.366 8.987 7.188 1.00 83.12 128 GLN A N 1
ATOM 988 C CA . GLN A 1 128 ? -2.603 9.771 7.292 1.00 83.12 128 GLN A CA 1
ATOM 989 C C . GLN A 1 128 ? -3.786 8.899 7.738 1.00 83.12 128 GLN A C 1
ATOM 991 O O . GLN A 1 128 ? -4.537 9.277 8.643 1.00 83.12 128 GLN A O 1
ATOM 996 N N . GLY A 1 129 ? -3.899 7.688 7.182 1.00 79.00 129 GLY A N 1
ATOM 997 C CA . GLY A 1 129 ? -4.870 6.691 7.639 1.00 79.00 129 GLY A CA 1
ATOM 998 C C . GLY A 1 129 ? -4.686 6.326 9.116 1.00 79.00 129 GLY A C 1
ATOM 999 O O . GLY A 1 129 ? -5.668 6.209 9.851 1.00 79.00 129 GLY A O 1
ATOM 1000 N N . TYR A 1 130 ? -3.433 6.235 9.579 1.00 79.88 130 TYR A N 1
ATOM 1001 C CA . TYR A 1 130 ? -3.105 5.924 10.976 1.00 79.88 130 TYR A CA 1
ATOM 1002 C C . TYR A 1 130 ? -3.618 6.995 11.919 1.00 79.88 130 TYR A C 1
ATOM 1004 O O . TYR A 1 130 ? -4.287 6.695 12.909 1.00 79.88 130 TYR A O 1
ATOM 1012 N N . LEU A 1 131 ? -3.324 8.254 11.595 1.00 81.88 131 LEU A N 1
ATOM 1013 C CA . LEU A 1 131 ? -3.769 9.385 12.392 1.00 81.88 131 LEU A CA 1
ATOM 1014 C C . LEU A 1 131 ? -5.295 9.449 12.465 1.00 81.88 131 LEU A C 1
ATOM 1016 O O . LEU A 1 131 ? -5.842 9.691 13.541 1.00 81.88 131 LEU A O 1
ATOM 1020 N N . ALA A 1 132 ? -5.982 9.212 11.345 1.00 77.88 132 ALA A N 1
ATOM 1021 C CA . ALA A 1 132 ? -7.440 9.206 11.296 1.00 77.88 132 ALA A CA 1
ATOM 1022 C C . ALA A 1 132 ? -8.035 8.098 12.181 1.00 77.88 132 ALA A C 1
ATOM 1024 O O . ALA A 1 132 ? -8.938 8.365 12.977 1.00 77.88 132 ALA A O 1
ATOM 1025 N N . ASN A 1 133 ? -7.486 6.883 12.113 1.00 75.75 133 ASN A N 1
ATOM 1026 C CA . ASN A 1 133 ? -7.912 5.768 12.959 1.00 75.75 133 ASN A CA 1
ATOM 1027 C C . ASN A 1 133 ? -7.659 6.027 14.439 1.00 75.75 133 ASN A C 1
ATOM 1029 O O . ASN A 1 133 ? -8.534 5.784 15.264 1.00 75.75 133 ASN A O 1
ATOM 1033 N N . ARG A 1 134 ? -6.498 6.585 14.784 1.00 77.38 134 ARG A N 1
ATOM 1034 C CA . ARG A 1 134 ? -6.165 6.915 16.170 1.00 77.38 134 ARG A CA 1
ATOM 1035 C C . ARG A 1 134 ? -7.117 7.968 16.751 1.00 77.38 134 ARG A C 1
ATOM 1037 O O . ARG A 1 134 ? -7.526 7.840 17.901 1.00 77.38 134 ARG A O 1
ATOM 1044 N N . LYS A 1 135 ? -7.522 8.967 15.956 1.00 74.62 135 LYS A N 1
ATOM 1045 C CA . LYS A 1 135 ? -8.541 9.956 16.354 1.00 74.62 135 LYS A CA 1
ATOM 1046 C C . LYS A 1 135 ? -9.918 9.315 16.559 1.00 74.62 135 LYS A C 1
ATOM 1048 O O . LYS A 1 135 ? -10.578 9.620 17.546 1.00 74.62 135 LYS A O 1
ATOM 1053 N N . ARG A 1 136 ? -10.332 8.406 15.669 1.00 72.62 136 ARG A N 1
ATOM 1054 C CA . ARG A 1 136 ? -11.606 7.672 15.795 1.00 72.62 136 ARG A CA 1
ATOM 1055 C C . ARG A 1 136 ? -11.623 6.737 17.003 1.00 72.62 136 ARG A C 1
ATOM 1057 O O . ARG A 1 136 ? -12.613 6.711 17.720 1.00 72.62 136 ARG A O 1
ATOM 1064 N N . ALA A 1 137 ? -10.527 6.026 17.263 1.00 72.44 137 ALA A N 1
ATOM 1065 C CA . ALA A 1 137 ? -10.392 5.165 18.435 1.00 72.44 137 ALA A CA 1
ATOM 1066 C C . ALA A 1 137 ? -10.442 5.974 19.740 1.00 72.44 137 ALA A C 1
ATOM 1068 O O . ALA A 1 137 ? -11.122 5.579 20.680 1.00 72.44 137 ALA A O 1
ATOM 1069 N N . ALA A 1 138 ? -9.784 7.137 19.783 1.00 72.94 138 ALA A N 1
ATOM 1070 C CA . ALA A 1 138 ? -9.892 8.040 20.925 1.00 72.94 138 ALA A CA 1
ATOM 1071 C C . ALA A 1 138 ? -11.340 8.517 21.132 1.00 72.94 138 ALA A C 1
ATOM 1073 O O . ALA A 1 138 ? -11.835 8.460 22.252 1.00 72.94 138 ALA A O 1
ATOM 1074 N N . ALA A 1 139 ? -12.039 8.919 20.064 1.00 70.06 139 ALA A N 1
ATOM 1075 C CA . ALA A 1 139 ? -13.442 9.330 20.139 1.00 70.06 139 ALA A CA 1
ATOM 1076 C C . ALA A 1 139 ? -14.375 8.197 20.609 1.00 70.06 139 ALA A C 1
ATOM 1078 O O . ALA A 1 139 ? -15.258 8.441 21.425 1.00 70.06 139 ALA A O 1
ATOM 1079 N N . ALA A 1 140 ? -14.150 6.959 20.156 1.00 70.69 140 ALA A N 1
ATOM 1080 C CA . ALA A 1 140 ? -14.910 5.794 20.610 1.00 70.69 140 ALA A CA 1
ATOM 1081 C C . ALA A 1 140 ? -14.703 5.518 22.109 1.00 70.69 140 ALA A C 1
ATOM 1083 O O . ALA A 1 140 ? -15.671 5.295 22.825 1.00 70.69 140 ALA A O 1
ATOM 1084 N N . LEU A 1 141 ? -13.464 5.626 22.606 1.00 68.56 141 LEU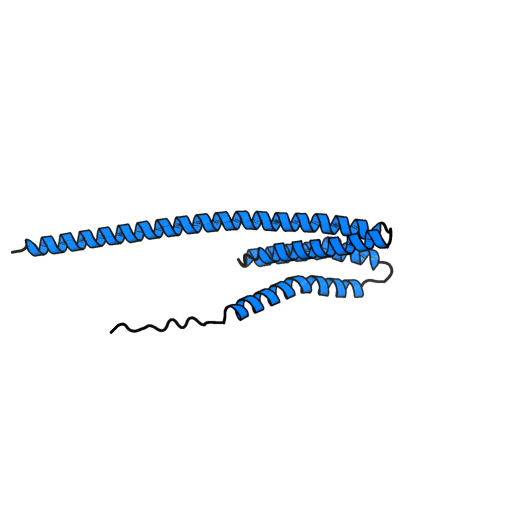 A N 1
ATOM 1085 C CA . LEU A 1 141 ? -13.169 5.478 24.036 1.00 68.56 141 LEU A CA 1
ATOM 1086 C C . LEU A 1 141 ? -13.834 6.564 24.895 1.00 68.56 141 LEU A C 1
ATOM 1088 O O . LEU A 1 141 ? -14.217 6.292 26.031 1.00 68.56 141 LEU A O 1
ATOM 1092 N N . PHE A 1 142 ? -13.971 7.792 24.384 1.00 70.06 142 PHE A N 1
ATOM 1093 C CA . PHE A 1 142 ? -14.721 8.843 25.079 1.00 70.06 142 PHE A CA 1
ATOM 1094 C C . PHE A 1 142 ? -16.224 8.547 25.104 1.00 70.06 142 PHE A C 1
ATOM 1096 O O . PHE A 1 142 ? -16.826 8.638 26.170 1.00 70.06 142 PHE A O 1
ATOM 1103 N N . ALA A 1 143 ? -16.800 8.099 23.987 1.00 67.81 143 ALA A N 1
ATOM 1104 C CA . ALA A 1 143 ? -18.209 7.713 23.921 1.00 67.81 143 ALA A CA 1
ATOM 1105 C C . ALA A 1 143 ? -18.540 6.517 24.838 1.00 67.81 143 ALA A C 1
ATOM 1107 O O . ALA A 1 143 ? -19.575 6.510 25.498 1.00 67.81 143 ALA A O 1
ATOM 1108 N N . GLU A 1 144 ? -17.649 5.524 24.939 1.00 70.06 144 GLU A N 1
ATOM 1109 C CA . GLU A 1 144 ? -17.814 4.401 25.873 1.00 70.06 144 GLU A CA 1
ATOM 1110 C C . GLU A 1 144 ? -17.780 4.857 27.337 1.00 70.06 144 GLU A C 1
ATOM 1112 O O . GLU A 1 144 ? -18.545 4.353 28.161 1.00 70.06 144 GLU A O 1
ATOM 1117 N N . ARG A 1 145 ? -16.924 5.832 27.671 1.00 70.50 145 ARG A N 1
ATOM 1118 C CA . ARG A 1 145 ? -16.872 6.413 29.020 1.00 70.50 145 ARG A CA 1
ATOM 1119 C C . ARG A 1 145 ? -18.135 7.199 29.352 1.00 70.50 145 ARG A C 1
ATOM 1121 O O . ARG A 1 145 ? -18.643 7.053 30.458 1.00 70.50 145 ARG A O 1
ATOM 1128 N N . GLU A 1 146 ? -18.652 7.992 28.418 1.00 69.25 146 GLU A N 1
ATOM 1129 C CA . GLU A 1 146 ? -19.921 8.710 28.598 1.00 69.25 146 GLU A CA 1
ATOM 1130 C C . GLU A 1 146 ? -21.089 7.733 28.792 1.00 69.25 146 GLU A C 1
ATOM 1132 O O . GLU A 1 146 ? -21.830 7.855 29.763 1.00 69.25 146 GLU A O 1
ATOM 1137 N N . ALA A 1 147 ? -21.175 6.677 27.975 1.00 68.62 147 ALA A N 1
ATOM 1138 C CA . ALA A 1 147 ? -22.208 5.650 28.118 1.00 68.62 147 ALA A CA 1
ATOM 1139 C C . ALA A 1 147 ? -22.145 4.909 29.470 1.00 68.62 147 ALA A C 1
ATOM 1141 O O . ALA A 1 147 ? -23.179 4.553 30.037 1.00 68.62 147 ALA A O 1
ATOM 1142 N N . GLN A 1 148 ? -20.943 4.676 30.010 1.00 68.25 148 GLN A N 1
ATOM 1143 C CA . GLN A 1 148 ? -20.782 4.095 31.347 1.00 68.25 148 GLN A CA 1
ATOM 1144 C C . GLN A 1 148 ? -21.230 5.058 32.452 1.00 68.25 148 GLN A C 1
ATOM 1146 O O . GLN A 1 148 ? -21.867 4.623 33.412 1.00 68.25 148 GLN A O 1
ATOM 1151 N N . ILE A 1 149 ? -20.933 6.354 32.324 1.00 68.38 149 ILE A N 1
ATOM 1152 C CA . ILE A 1 149 ? -21.368 7.377 33.285 1.00 68.38 149 ILE A CA 1
ATOM 1153 C C . ILE A 1 149 ? -22.897 7.474 33.305 1.00 68.38 149 ILE A C 1
ATOM 1155 O O . ILE A 1 149 ? -23.479 7.451 34.390 1.00 68.38 149 ILE A O 1
ATOM 1159 N N . ASP A 1 150 ? -23.545 7.488 32.140 1.00 70.06 150 ASP A N 1
ATOM 1160 C CA . ASP A 1 150 ? -25.008 7.527 32.037 1.00 70.06 150 ASP A CA 1
ATOM 1161 C C . ASP A 1 150 ? -25.655 6.265 32.627 1.00 70.06 150 ASP A C 1
ATOM 1163 O O . ASP A 1 150 ? -26.589 6.361 33.426 1.00 70.06 150 ASP A O 1
ATOM 1167 N N . MET A 1 151 ? -25.109 5.076 32.342 1.00 70.25 151 MET A N 1
ATOM 1168 C CA . MET A 1 151 ? -25.581 3.827 32.958 1.00 70.25 151 MET A CA 1
ATOM 1169 C C . MET A 1 151 ? -25.442 3.835 34.486 1.00 70.25 151 MET A C 1
ATOM 1171 O O . MET A 1 151 ? -26.339 3.372 35.196 1.00 70.25 1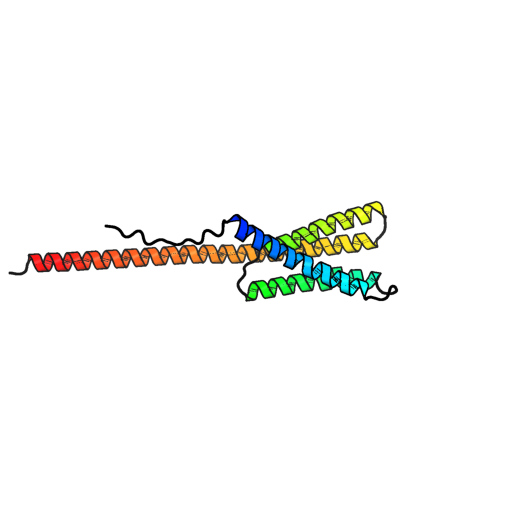51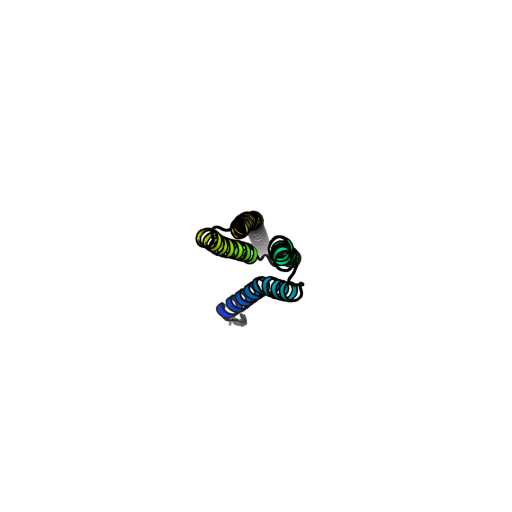 MET A O 1
ATOM 1175 N N . HIS A 1 152 ? -24.338 4.363 35.020 1.00 71.62 152 HIS A N 1
ATOM 1176 C CA . HIS A 1 152 ? -24.154 4.487 36.464 1.00 71.62 152 HIS A CA 1
ATOM 1177 C C . HIS A 1 152 ? -25.095 5.532 37.081 1.00 71.62 152 HIS A C 1
ATOM 1179 O O . HIS A 1 152 ? -25.638 5.289 38.161 1.00 71.62 152 HIS A O 1
ATOM 1185 N N . ALA A 1 153 ? -25.349 6.650 36.399 1.00 72.19 153 ALA A N 1
ATOM 1186 C CA . ALA A 1 153 ? -26.301 7.665 36.840 1.00 72.19 153 ALA A CA 1
ATOM 1187 C C . ALA A 1 153 ? -27.739 7.119 36.881 1.00 72.19 153 ALA A C 1
ATOM 1189 O O . ALA A 1 153 ? -28.435 7.290 37.886 1.00 72.19 153 ALA A O 1
ATOM 1190 N N . GLU A 1 154 ? -28.169 6.381 35.853 1.00 75.50 154 GLU A N 1
ATOM 1191 C CA . GLU A 1 154 ? -29.474 5.713 35.842 1.00 75.50 154 GLU A CA 1
ATOM 1192 C C . GLU A 1 154 ? -29.600 4.652 36.943 1.00 75.50 154 GLU A C 1
ATOM 1194 O O . GLU A 1 154 ? -30.648 4.547 37.589 1.00 75.50 154 GLU A O 1
ATOM 1199 N N . ALA A 1 155 ? -28.540 3.882 37.201 1.00 73.19 155 ALA A N 1
ATOM 1200 C CA . ALA A 1 155 ? -28.529 2.889 38.272 1.00 73.19 155 ALA A CA 1
ATOM 1201 C C . ALA A 1 155 ? -28.676 3.538 39.660 1.00 73.19 155 ALA A C 1
ATOM 1203 O O . ALA A 1 155 ? -29.440 3.041 40.491 1.00 73.19 155 ALA A O 1
ATOM 1204 N N . ILE A 1 156 ? -28.005 4.670 39.899 1.00 73.69 156 ILE A N 1
ATOM 1205 C CA . ILE A 1 156 ? -28.120 5.434 41.150 1.00 73.69 156 ILE A CA 1
ATOM 1206 C C . ILE A 1 156 ? -29.532 6.011 41.304 1.00 73.69 156 ILE A C 1
ATOM 1208 O O . ILE A 1 156 ? -30.125 5.890 42.376 1.00 73.69 156 ILE A O 1
ATOM 1212 N N . LEU A 1 157 ? -30.106 6.579 40.240 1.00 72.19 157 LEU A N 1
ATOM 1213 C CA . LEU A 1 157 ? -31.470 7.115 40.266 1.00 72.19 157 LEU A CA 1
ATOM 1214 C C . LEU A 1 157 ? -32.510 6.024 40.553 1.00 72.19 157 LEU A C 1
ATOM 1216 O O . LEU A 1 157 ? -33.398 6.225 41.384 1.00 72.19 157 LEU A O 1
ATOM 1220 N N . ARG A 1 158 ? -32.377 4.840 39.939 1.00 72.88 158 ARG A N 1
ATOM 1221 C CA . ARG A 1 158 ? -33.249 3.691 40.237 1.00 72.88 158 ARG A CA 1
ATOM 1222 C C . ARG A 1 158 ? -33.074 3.192 41.670 1.00 72.88 158 ARG A C 1
ATOM 1224 O O . ARG A 1 158 ? -34.071 2.884 42.320 1.00 72.88 158 ARG A O 1
ATOM 1231 N N . ALA A 1 159 ? -31.846 3.149 42.190 1.00 73.69 159 ALA A N 1
ATOM 1232 C CA . ALA A 1 159 ? -31.586 2.770 43.579 1.00 73.69 159 ALA A CA 1
ATOM 1233 C C . ALA A 1 159 ? -32.215 3.763 44.574 1.00 73.69 159 ALA A C 1
ATOM 1235 O O . ALA A 1 159 ? -32.843 3.344 45.546 1.00 73.69 159 ALA A O 1
ATOM 1236 N N . GLN A 1 160 ? -32.130 5.068 44.299 1.00 75.00 160 GLN A N 1
ATOM 1237 C CA . GLN A 1 160 ? -32.771 6.107 45.109 1.00 75.00 160 GLN A CA 1
ATOM 1238 C C . GLN A 1 160 ? -34.301 6.015 45.067 1.00 75.00 160 GLN A C 1
ATOM 1240 O O . GLN A 1 160 ? -34.948 6.150 46.104 1.00 75.00 160 GLN A O 1
ATOM 1245 N N . GLN A 1 161 ? -34.896 5.743 43.902 1.00 76.00 161 GLN A N 1
ATOM 1246 C CA . GLN A 1 161 ? -36.343 5.524 43.779 1.00 76.00 161 GLN A CA 1
ATOM 1247 C C . GLN A 1 161 ? -36.803 4.292 44.566 1.00 76.00 161 GLN A C 1
ATOM 1249 O O . GLN A 1 161 ? -37.793 4.362 45.291 1.00 76.00 161 GLN A O 1
ATOM 1254 N N . LEU A 1 162 ? -36.060 3.185 44.485 1.00 76.25 162 LEU A N 1
ATOM 1255 C CA . LEU A 1 162 ? -36.322 1.981 45.276 1.00 76.25 162 LEU A CA 1
ATOM 1256 C C . LEU A 1 162 ? -36.232 2.258 46.776 1.00 76.25 162 LEU A C 1
ATOM 1258 O O . LEU A 1 162 ? -37.125 1.862 47.519 1.00 76.25 162 LEU A O 1
ATOM 1262 N N . GLN A 1 163 ? -35.205 2.982 47.220 1.00 74.56 163 GLN A N 1
ATOM 1263 C CA . GLN A 1 163 ? -35.056 3.355 48.624 1.00 74.56 163 GLN A CA 1
ATOM 1264 C C . GLN A 1 163 ? -36.205 4.251 49.099 1.00 74.56 163 GLN A C 1
ATOM 1266 O O . GLN A 1 163 ? -36.732 4.022 50.182 1.00 74.56 163 GLN A O 1
ATOM 1271 N N . ARG A 1 164 ? -36.637 5.214 48.276 1.00 71.44 164 ARG A N 1
ATOM 1272 C CA . ARG A 1 164 ? -37.750 6.121 48.588 1.00 71.44 164 ARG A CA 1
ATOM 1273 C C . ARG A 1 164 ?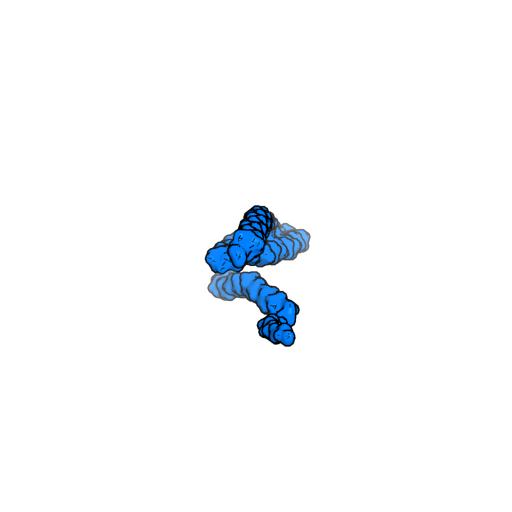 -39.094 5.393 48.662 1.00 71.44 164 ARG A C 1
ATOM 1275 O O . ARG A 1 164 ? -39.896 5.675 49.547 1.00 71.44 164 ARG A O 1
ATOM 1282 N N . ASN A 1 165 ? -39.317 4.428 47.771 1.00 73.12 165 ASN A N 1
ATOM 1283 C CA . ASN A 1 165 ? -40.503 3.573 47.791 1.00 73.12 165 ASN A CA 1
ATOM 1284 C C . ASN A 1 165 ? -40.495 2.643 49.012 1.00 73.12 165 ASN A C 1
ATOM 1286 O O . ASN A 1 165 ? -41.517 2.488 49.670 1.00 73.12 165 ASN A O 1
ATOM 1290 N N . LEU A 1 166 ? -39.339 2.072 49.364 1.00 70.12 166 LEU A N 1
ATOM 1291 C CA . LEU A 1 166 ? -39.184 1.237 50.557 1.00 70.12 166 LEU A CA 1
ATOM 1292 C C . LEU A 1 166 ? -39.365 2.033 51.856 1.00 70.12 166 LEU A C 1
ATOM 1294 O O . LEU A 1 166 ? -39.973 1.522 52.791 1.00 70.12 166 LEU A O 1
ATOM 1298 N N . SER A 1 167 ? -38.882 3.278 51.926 1.00 66.88 167 SER A N 1
ATOM 1299 C CA . SER A 1 167 ? -39.117 4.150 53.083 1.00 66.88 167 SER A CA 1
ATOM 1300 C C . SER A 1 167 ? -40.576 4.596 53.181 1.00 66.88 167 SER A C 1
ATOM 1302 O O . SER A 1 167 ? -41.121 4.594 54.276 1.00 66.88 167 SER A O 1
ATOM 1304 N N . ALA A 1 168 ? -41.238 4.885 52.056 1.00 64.25 168 ALA A N 1
ATOM 1305 C CA . ALA A 1 168 ? -42.663 5.225 52.034 1.00 64.25 168 ALA A CA 1
ATOM 1306 C C . ALA A 1 168 ? -43.560 4.046 52.457 1.00 64.25 168 ALA A C 1
ATOM 1308 O O . ALA A 1 168 ? -44.562 4.246 53.133 1.00 64.25 168 ALA A O 1
ATOM 1309 N N . VAL A 1 169 ? -43.177 2.810 52.119 1.00 63.31 169 VAL A N 1
ATOM 1310 C CA . VAL A 1 169 ? -43.852 1.590 52.601 1.00 63.31 169 VAL A CA 1
ATOM 1311 C C . VAL A 1 169 ? -43.631 1.372 54.103 1.00 63.31 169 VAL A C 1
ATOM 1313 O O . VAL A 1 169 ? -44.490 0.804 54.766 1.00 63.31 169 VAL A O 1
ATOM 1316 N N . LYS A 1 170 ? -42.508 1.841 54.660 1.00 58.75 170 LYS A N 1
ATOM 1317 C CA . LYS A 1 170 ? -42.195 1.730 56.094 1.00 58.75 170 LYS A CA 1
ATOM 1318 C C . LYS A 1 170 ? -42.921 2.767 56.967 1.00 58.75 170 LYS A C 1
ATOM 1320 O O . LYS A 1 170 ? -42.950 2.593 58.180 1.00 58.75 170 LYS A O 1
ATOM 1325 N N . GLU A 1 171 ? -43.471 3.820 56.360 1.00 54.19 171 GLU A N 1
ATOM 1326 C CA . GLU A 1 171 ? -44.232 4.896 57.022 1.00 54.19 171 GLU A CA 1
ATOM 1327 C C . GLU A 1 171 ? -45.746 4.863 56.704 1.00 54.19 171 GLU A C 1
ATOM 1329 O O . GLU A 1 171 ? -46.488 5.732 57.159 1.00 54.19 171 GLU A O 1
ATOM 1334 N N . GLY A 1 172 ? -46.222 3.870 55.941 1.00 48.81 172 GLY A N 1
ATOM 1335 C CA . GLY A 1 172 ? -47.653 3.587 55.748 1.00 48.81 172 GLY A CA 1
ATOM 1336 C C . GLY A 1 172 ? -48.227 2.712 56.879 1.00 48.81 172 GLY A C 1
ATOM 1337 O O . GLY A 1 172 ? -47.467 1.936 57.450 1.00 48.81 172 GLY A O 1
ATOM 1338 N N . PRO A 1 173 ? -49.532 2.848 57.190 1.00 50.12 173 PRO A N 1
ATOM 1339 C CA . PRO A 1 173 ? -50.169 2.634 58.503 1.00 50.12 173 PRO A CA 1
ATOM 1340 C C . PRO A 1 173 ? -50.003 1.255 59.152 1.00 50.12 173 PRO A C 1
ATOM 1342 O O . PRO A 1 173 ? -50.038 0.238 58.423 1.00 50.12 173 PRO A O 1
#

Radius of gyration: 28.41 Å; chains: 1; bounding box: 76×33×89 Å

Secondary structure (DSSP, 8-state):
-------------HHHHHHHHHHHHHHHHHHHHHHHHHHHHHS-GGGHHHHHHHIIIIIHHHHHHHHHHHHHHTT---HHHHHHHHHHHHHHHHHHHHHHHHH--HHHHHHHHHHHHHHHHHHHHHHHHHHHHHHHHHHHHHHHHHHHHHHHHHHHHHHHHHHHHHHHHHS--

Foldseek 3Di:
DDPPPPPPPVCPPVVNVVVVVVVVLVCLLVVLVVVLVVVLVVDDPVCSLVSCCCSVLPVSLVSLVVVVVVCVVVVNLPLVSLLVQLVVLVVQLVVLVVVCVVVVDCSSVVSNVSSVVSSVVSVVVSVVSVVVVVVVVVVVVVVVVVVVVVVVVVVVVVVVVVVVVVVVVVPDD

Organism: NCBI:txid670292